Protein AF-A0A8T2IAP2-F1 (afdb_monomer_lite)

Radius of gyration: 20.66 Å; chains: 1; bounding box: 52×28×67 Å

Sequence (137 aa):
MKNFHGLMPAIDDVIVSMGVENSQDWFCKPLPEGTIREFHRPLVKQPKDPKYSPIMKIKIPVDKSGVPTAEIYNEAKERVSIDSIAKGSSITCIIELSPVWFVNKTFGLTWKLVQAAVTPGPQNFAGYSLLEEEEDW

Structure (mmCIF, N/CA/C/O backbone):
data_AF-A0A8T2IAP2-F1
#
_entry.id   AF-A0A8T2IAP2-F1
#
loop_
_atom_site.group_PDB
_atom_site.id
_atom_site.type_symbol
_atom_site.label_atom_id
_atom_site.label_alt_id
_atom_site.label_comp_id
_atom_site.label_asym_id
_atom_site.label_entity_id
_atom_site.label_seq_id
_atom_site.pdbx_PDB_ins_code
_atom_site.Cartn_x
_atom_site.Cartn_y
_atom_site.Cartn_z
_atom_site.occupancy
_atom_site.B_iso_or_equiv
_atom_site.auth_seq_id
_atom_site.auth_comp_id
_atom_site.auth_asym_id
_atom_site.auth_atom_id
_atom_site.pdbx_PDB_model_num
ATOM 1 N N . MET A 1 1 ? -16.468 -8.758 -12.731 1.00 42.44 1 MET A N 1
ATOM 2 C CA . MET A 1 1 ? -15.131 -8.342 -12.245 1.00 42.44 1 MET A CA 1
ATOM 3 C C . MET A 1 1 ? -15.295 -7.111 -11.371 1.00 42.44 1 MET A C 1
ATOM 5 O O . MET A 1 1 ? -15.890 -6.150 -11.840 1.00 42.44 1 MET A O 1
ATOM 9 N N . LYS A 1 2 ? -14.827 -7.125 -10.116 1.00 51.00 2 LYS A N 1
ATOM 10 C CA . LYS A 1 2 ? -14.745 -5.885 -9.327 1.00 51.00 2 LYS A CA 1
ATOM 11 C C . LYS A 1 2 ? -13.609 -5.042 -9.914 1.00 51.00 2 LYS A C 1
ATOM 13 O O . LYS A 1 2 ? -12.487 -5.526 -10.010 1.00 51.00 2 LYS A O 1
ATOM 18 N N . ASN A 1 3 ? -13.913 -3.823 -10.354 1.00 82.56 3 ASN A N 1
ATOM 19 C CA . ASN A 1 3 ? -12.905 -2.846 -10.771 1.00 82.56 3 ASN A CA 1
ATOM 20 C C . ASN A 1 3 ? -11.993 -2.535 -9.568 1.00 82.56 3 ASN A C 1
ATOM 22 O O . ASN A 1 3 ? -12.483 -2.436 -8.442 1.00 82.56 3 ASN A O 1
ATOM 26 N N . PHE A 1 4 ? -10.694 -2.356 -9.808 1.00 78.69 4 PHE A N 1
ATOM 27 C CA . PHE A 1 4 ? -9.705 -1.888 -8.833 1.00 78.69 4 PHE A CA 1
ATOM 28 C C . PHE A 1 4 ? -10.221 -0.731 -7.953 1.00 78.69 4 PHE A C 1
ATOM 30 O O . PHE A 1 4 ? -10.093 -0.777 -6.730 1.00 78.69 4 PHE A O 1
ATOM 37 N N . HIS A 1 5 ? -10.907 0.251 -8.550 1.00 78.25 5 HIS A N 1
ATOM 38 C CA . HIS A 1 5 ? -11.484 1.393 -7.830 1.00 78.25 5 HIS A CA 1
ATOM 39 C C . HIS A 1 5 ? -12.586 1.022 -6.828 1.00 78.25 5 HIS A C 1
ATOM 41 O O . HIS A 1 5 ? -12.751 1.715 -5.831 1.00 78.25 5 HIS A O 1
ATOM 47 N N . GLY A 1 6 ? -13.329 -0.060 -7.072 1.00 86.50 6 GLY A N 1
ATOM 48 C CA . GLY A 1 6 ? -14.332 -0.573 -6.134 1.00 86.50 6 GLY A CA 1
ATOM 49 C C . GLY A 1 6 ? -13.757 -1.569 -5.126 1.00 86.50 6 GLY A C 1
ATOM 50 O O . GLY A 1 6 ? -14.326 -1.758 -4.055 1.00 86.50 6 GLY A O 1
ATOM 51 N N . LEU A 1 7 ? -12.624 -2.200 -5.447 1.00 91.44 7 LEU A N 1
ATOM 52 C CA . LEU A 1 7 ? -11.971 -3.155 -4.557 1.00 91.44 7 LEU A CA 1
ATOM 53 C C . LEU A 1 7 ? -11.325 -2.460 -3.353 1.00 91.44 7 LEU A C 1
ATOM 55 O O . LEU A 1 7 ? -11.460 -2.960 -2.242 1.00 91.44 7 LEU A O 1
ATOM 59 N N . MET A 1 8 ? -10.655 -1.320 -3.552 1.00 91.81 8 MET A N 1
ATOM 60 C CA . MET A 1 8 ? -9.945 -0.637 -2.459 1.00 91.81 8 MET A CA 1
ATOM 61 C C . MET A 1 8 ? -10.880 -0.195 -1.315 1.00 91.81 8 MET A C 1
ATOM 63 O O . MET A 1 8 ? -10.603 -0.575 -0.179 1.00 91.81 8 MET A O 1
ATOM 67 N N . PRO A 1 9 ? -12.017 0.492 -1.571 1.00 92.56 9 PRO A N 1
ATOM 68 C CA . PRO A 1 9 ? -12.964 0.839 -0.509 1.00 92.56 9 PRO A CA 1
ATOM 69 C C . PRO A 1 9 ? -13.575 -0.392 0.166 1.00 92.56 9 PRO A C 1
ATOM 71 O O . PRO A 1 9 ? -13.759 -0.399 1.375 1.00 92.56 9 PRO A O 1
ATOM 74 N N . ALA A 1 10 ? -13.825 -1.465 -0.591 1.00 94.62 10 ALA A N 1
ATOM 75 C CA . ALA A 1 10 ? -14.356 -2.698 -0.020 1.00 94.62 10 ALA A CA 1
ATOM 76 C C . ALA A 1 10 ? -13.370 -3.362 0.958 1.00 94.62 10 ALA A C 1
ATOM 78 O O . ALA A 1 10 ? -13.796 -3.921 1.964 1.00 94.62 10 ALA A O 1
ATOM 79 N N . ILE A 1 11 ? -12.059 -3.302 0.687 1.00 94.94 11 ILE A N 1
ATOM 80 C CA . ILE A 1 11 ? -11.037 -3.770 1.636 1.00 94.94 11 ILE A CA 1
ATOM 81 C C . ILE A 1 11 ? -11.004 -2.861 2.873 1.00 94.94 11 ILE A C 1
ATOM 83 O O . ILE A 1 11 ? -10.920 -3.369 3.991 1.00 94.94 11 ILE A O 1
ATOM 87 N N . ASP A 1 12 ? -11.102 -1.541 2.686 1.00 95.38 12 ASP A N 1
ATOM 88 C CA . ASP A 1 12 ? -11.166 -0.586 3.797 1.00 95.38 12 ASP A CA 1
ATOM 89 C C . ASP A 1 12 ? -12.371 -0.872 4.715 1.00 95.38 12 ASP A C 1
ATOM 91 O O . ASP A 1 12 ? -12.211 -0.907 5.934 1.00 95.38 12 ASP A O 1
ATOM 95 N N . ASP A 1 13 ? -13.550 -1.161 4.157 1.00 96.44 13 ASP A N 1
ATOM 96 C CA . ASP A 1 13 ? -14.751 -1.484 4.939 1.00 96.44 13 ASP A CA 1
ATOM 97 C C . ASP A 1 13 ? -14.616 -2.797 5.725 1.00 96.44 13 ASP A C 1
ATOM 99 O O . ASP A 1 13 ? -15.009 -2.862 6.890 1.00 96.44 13 ASP A O 1
ATOM 103 N N . VAL A 1 14 ? -13.998 -3.828 5.137 1.00 96.38 14 VAL A N 1
ATOM 104 C CA . VAL A 1 14 ? -13.717 -5.093 5.842 1.00 96.38 14 VAL A CA 1
ATOM 105 C C . VAL A 1 14 ? -12.786 -4.859 7.035 1.00 96.38 14 VAL A C 1
ATOM 107 O O . VAL A 1 14 ? -13.013 -5.396 8.118 1.00 96.38 14 VAL A O 1
ATOM 110 N N . ILE A 1 15 ? -11.757 -4.026 6.870 1.00 96.12 15 ILE A N 1
ATOM 111 C CA . ILE A 1 15 ? -10.802 -3.698 7.938 1.00 96.12 15 ILE A CA 1
ATOM 112 C C . ILE A 1 15 ? -11.451 -2.878 9.047 1.00 96.12 15 ILE A C 1
ATOM 114 O O . ILE A 1 15 ? -11.161 -3.105 10.221 1.00 96.12 15 ILE A O 1
ATOM 118 N N . VAL A 1 16 ? -12.351 -1.960 8.694 1.00 97.38 16 VAL A N 1
ATOM 119 C CA . VAL A 1 16 ? -13.140 -1.208 9.671 1.00 97.38 16 VAL A CA 1
ATOM 120 C C . VAL A 1 16 ? -14.074 -2.140 10.448 1.00 97.38 16 VAL A C 1
ATOM 122 O O . VAL A 1 16 ? -14.093 -2.049 11.673 1.00 97.38 16 VAL A O 1
ATOM 125 N N . SER A 1 17 ? -14.771 -3.076 9.788 1.00 97.56 17 SER A N 1
ATOM 126 C CA . SER A 1 17 ? -15.614 -4.080 10.470 1.00 97.56 17 SER A CA 1
ATOM 127 C C . SER A 1 17 ? -14.803 -4.900 11.469 1.00 97.56 17 SER A C 1
ATOM 129 O O . SER A 1 17 ? -15.150 -4.963 12.647 1.00 97.56 17 SER A O 1
ATOM 131 N N . MET A 1 18 ? -13.651 -5.428 11.037 1.00 96.69 18 MET A N 1
ATOM 132 C CA . MET A 1 18 ? -12.744 -6.149 11.933 1.00 96.69 18 MET A CA 1
ATOM 133 C C . MET A 1 18 ? -12.258 -5.263 13.086 1.00 96.69 18 MET A C 1
ATOM 135 O O . MET A 1 18 ? -12.158 -5.733 14.216 1.00 96.69 18 MET A O 1
ATOM 139 N N . GLY A 1 19 ? -11.995 -3.979 12.839 1.00 96.62 19 GLY A N 1
ATOM 140 C CA . GLY A 1 19 ? -11.611 -3.030 13.883 1.00 96.62 19 GLY A CA 1
ATOM 141 C C . GLY A 1 19 ? -12.705 -2.763 14.916 1.00 96.62 19 GLY A C 1
ATOM 142 O O . GLY A 1 19 ? -12.384 -2.549 16.083 1.00 96.62 19 GLY A O 1
ATOM 143 N N . VAL A 1 20 ? -13.982 -2.806 14.525 1.00 97.38 20 VAL A N 1
ATOM 144 C CA . VAL A 1 20 ? -15.122 -2.710 15.453 1.00 97.38 20 VAL A CA 1
ATOM 145 C C . VAL A 1 20 ? -15.243 -3.988 16.277 1.00 97.38 20 VAL A C 1
ATOM 147 O O . VAL A 1 20 ? -15.280 -3.917 17.508 1.00 97.38 20 VAL A O 1
ATOM 150 N N . GLU A 1 21 ? -15.240 -5.143 15.611 1.00 97.50 21 GLU A N 1
ATOM 151 C CA . GLU A 1 21 ? -15.343 -6.469 16.235 1.00 97.50 21 GLU A CA 1
ATOM 152 C C . GLU A 1 21 ? -14.224 -6.715 17.256 1.00 97.50 21 GLU A C 1
ATOM 154 O O . GLU A 1 21 ? -14.473 -7.242 18.336 1.00 97.50 21 GLU A O 1
ATOM 159 N N . ASN A 1 22 ? -13.006 -6.260 16.949 1.00 96.38 22 ASN A N 1
ATOM 160 C CA . ASN A 1 22 ? -11.819 -6.437 17.788 1.00 96.38 22 ASN A CA 1
ATOM 161 C C . ASN A 1 22 ? -11.467 -5.175 18.594 1.00 96.38 22 ASN A C 1
ATOM 163 O O . ASN A 1 22 ? -10.358 -5.060 19.114 1.00 96.38 22 ASN A O 1
ATOM 167 N N . SER A 1 23 ? -12.382 -4.204 18.707 1.00 95.38 23 SER A N 1
ATOM 168 C CA . SER A 1 23 ? -12.070 -2.896 19.303 1.00 95.38 23 SER A CA 1
ATOM 169 C C . SER A 1 23 ? -11.597 -2.984 20.758 1.00 95.38 23 SER A C 1
ATOM 171 O O . SER A 1 23 ? -10.695 -2.244 21.161 1.00 95.38 23 SER A O 1
ATOM 173 N N . GLN A 1 24 ? -12.141 -3.937 21.520 1.00 96.06 24 GLN A N 1
ATOM 174 C CA . GLN A 1 24 ? -11.701 -4.231 22.881 1.00 96.06 24 GLN A CA 1
ATOM 175 C C . GLN A 1 24 ? -10.214 -4.611 22.940 1.00 96.06 24 GLN A C 1
ATOM 177 O O . GLN A 1 24 ? -9.503 -4.089 23.795 1.00 96.06 24 GLN A O 1
ATOM 182 N N . ASP A 1 25 ? -9.740 -5.455 22.026 1.00 95.19 25 ASP A N 1
ATOM 183 C CA . ASP A 1 25 ? -8.357 -5.942 22.017 1.00 95.19 25 ASP A CA 1
ATOM 184 C C . ASP A 1 25 ? -7.404 -4.938 21.361 1.00 95.19 25 ASP A C 1
ATOM 186 O O . ASP A 1 25 ? -6.285 -4.730 21.826 1.00 95.19 25 ASP A O 1
ATOM 190 N N . TRP A 1 26 ? -7.845 -4.278 20.288 1.00 94.56 26 TRP A N 1
ATOM 191 C CA . TRP A 1 26 ? -7.009 -3.365 19.506 1.00 94.56 26 TRP A CA 1
ATOM 192 C C . TRP A 1 26 ? -6.856 -1.987 20.160 1.00 94.56 26 TRP A C 1
ATOM 194 O O . TRP A 1 26 ? -5.831 -1.330 19.982 1.00 94.56 26 TRP A O 1
ATOM 204 N N . PHE A 1 27 ? -7.863 -1.533 20.915 1.00 94.38 27 PHE A N 1
ATOM 205 C CA . PHE A 1 27 ? -7.907 -0.180 21.490 1.00 94.38 27 PHE A CA 1
ATOM 206 C C . PHE A 1 27 ? -8.203 -0.155 22.993 1.00 94.38 27 PHE A C 1
ATOM 208 O O . PHE A 1 27 ? -8.425 0.925 23.551 1.00 94.38 27 PHE A O 1
ATOM 215 N N . CYS A 1 28 ? -8.199 -1.319 23.649 1.00 94.12 28 CYS A N 1
ATOM 216 C CA . CYS A 1 28 ? -8.470 -1.501 25.079 1.00 94.12 28 CYS A CA 1
ATOM 217 C C . CYS A 1 28 ? -9.875 -1.059 25.526 1.00 94.12 28 CYS A C 1
ATOM 219 O O . CYS A 1 28 ? -10.107 -0.866 26.721 1.00 94.12 28 CYS A O 1
ATOM 221 N N . LYS A 1 29 ? -10.807 -0.853 24.587 1.00 95.38 29 LYS A N 1
ATOM 222 C CA . LYS A 1 29 ? -12.206 -0.507 24.866 1.00 95.38 29 LYS A CA 1
ATOM 223 C C . LYS A 1 29 ? -13.095 -0.725 23.640 1.00 95.38 29 LYS A C 1
ATOM 225 O O . LYS A 1 29 ? -12.616 -0.538 22.522 1.00 95.38 29 LYS A O 1
ATOM 230 N N . PRO A 1 30 ? -14.397 -0.994 23.821 1.00 96.69 30 PRO A N 1
ATOM 231 C CA . PRO A 1 30 ? -15.325 -1.069 22.706 1.00 96.69 30 PRO A CA 1
ATOM 232 C C . PRO A 1 30 ? -15.466 0.310 22.058 1.00 96.69 30 PRO A C 1
ATOM 234 O O . PRO A 1 30 ? -15.647 1.318 22.750 1.00 96.69 30 PRO A O 1
ATOM 237 N N . LEU A 1 31 ? -15.368 0.365 20.734 1.00 96.62 31 LEU A N 1
ATOM 238 C CA . LEU A 1 31 ? -15.470 1.604 19.966 1.00 96.62 31 LEU A CA 1
ATOM 239 C C . LEU A 1 31 ? -16.515 1.467 18.854 1.00 96.62 31 LEU A C 1
ATOM 241 O O . LEU A 1 31 ? -16.557 0.433 18.188 1.00 96.62 31 LEU A O 1
ATOM 245 N N . PRO A 1 32 ? -17.341 2.502 18.620 1.00 96.75 32 PRO A N 1
ATOM 246 C CA . PRO A 1 32 ? -18.295 2.494 17.520 1.00 96.75 32 PRO A CA 1
ATOM 247 C C . PRO A 1 32 ? -17.580 2.627 16.169 1.00 96.75 32 PRO A C 1
ATOM 249 O O . PRO A 1 32 ? -16.485 3.195 16.085 1.00 96.75 32 PRO A O 1
ATOM 252 N N . GLU A 1 33 ? -18.242 2.185 15.096 1.00 96.81 33 GLU A N 1
ATOM 253 C CA . GLU A 1 33 ? -17.693 2.208 13.731 1.00 96.81 33 GLU A CA 1
ATOM 254 C C . GLU A 1 33 ? -17.167 3.586 13.323 1.00 96.81 33 GLU A C 1
ATOM 256 O O . GLU A 1 33 ? -16.084 3.677 12.754 1.00 96.81 33 GLU A O 1
ATOM 261 N N . GLY A 1 34 ? -17.873 4.668 13.670 1.00 97.06 34 GLY A N 1
ATOM 262 C CA . GLY A 1 34 ? -17.438 6.029 13.346 1.00 97.06 34 GLY A CA 1
ATOM 263 C C . GLY A 1 34 ? -16.037 6.350 13.877 1.00 97.06 34 GLY A C 1
ATOM 264 O O . GLY A 1 34 ? -15.188 6.829 13.131 1.00 97.06 34 GLY A O 1
ATOM 265 N N . THR A 1 35 ? -15.752 6.002 15.136 1.00 96.56 35 THR A N 1
ATOM 266 C CA . THR A 1 35 ? -14.429 6.220 15.740 1.00 96.56 35 THR A CA 1
ATOM 267 C C . THR A 1 35 ? -13.368 5.302 15.133 1.00 96.56 35 THR A C 1
ATOM 269 O O . THR A 1 35 ? -12.248 5.740 14.878 1.00 96.56 35 THR A O 1
ATOM 272 N N . ILE A 1 36 ? -13.708 4.041 14.850 1.00 97.69 36 ILE A N 1
ATOM 273 C CA . ILE A 1 36 ? -12.790 3.111 14.175 1.00 97.69 36 ILE A CA 1
ATOM 274 C C . ILE A 1 36 ? -12.443 3.610 12.769 1.00 97.69 36 ILE A C 1
ATOM 276 O O . ILE A 1 36 ? -11.280 3.588 12.368 1.00 97.69 36 ILE A O 1
ATOM 280 N N . ARG A 1 37 ? -13.424 4.134 12.033 1.00 97.00 37 ARG A N 1
ATOM 281 C CA . ARG A 1 37 ? -13.232 4.684 10.691 1.00 97.00 37 ARG A CA 1
ATOM 282 C C . ARG A 1 37 ? -12.359 5.944 10.699 1.00 97.00 37 ARG A C 1
ATOM 284 O O . ARG A 1 37 ? -11.580 6.130 9.771 1.00 97.00 37 ARG A O 1
ATOM 291 N N . GLU A 1 38 ? -12.421 6.769 11.747 1.00 96.50 38 GLU A N 1
ATOM 292 C CA . GLU A 1 38 ? -11.493 7.900 11.947 1.00 96.50 38 GLU A CA 1
ATOM 293 C C . GLU A 1 38 ? -10.050 7.451 12.226 1.00 96.50 38 GLU A C 1
ATOM 295 O O . GLU A 1 38 ? -9.087 8.135 11.864 1.00 96.50 38 GLU A O 1
ATOM 300 N N . PHE A 1 39 ? -9.890 6.309 12.892 1.00 96.75 39 PHE A N 1
ATOM 301 C CA . PHE A 1 39 ? -8.590 5.735 13.230 1.00 96.75 39 PHE A CA 1
ATOM 302 C C . PHE A 1 39 ? -7.952 4.997 12.048 1.00 96.75 39 PHE A C 1
ATOM 304 O O . PHE A 1 39 ? -6.720 4.975 11.930 1.00 96.75 39 PHE A O 1
ATOM 311 N N . HIS A 1 40 ? -8.775 4.430 11.166 1.00 97.06 40 HIS A N 1
ATOM 312 C CA . HIS A 1 40 ? -8.332 3.727 9.968 1.00 97.06 40 HIS A CA 1
ATOM 313 C C . HIS A 1 40 ? -7.655 4.671 8.967 1.00 97.06 40 HIS A C 1
ATOM 315 O O . HIS A 1 40 ? -8.071 5.811 8.745 1.00 97.06 40 HIS A O 1
ATOM 321 N N . ARG A 1 41 ? -6.591 4.190 8.324 1.00 95.88 41 ARG A N 1
ATOM 322 C CA . ARG A 1 41 ? -5.923 4.868 7.211 1.00 95.88 41 ARG A CA 1
ATOM 323 C C . ARG A 1 41 ? -6.330 4.217 5.888 1.00 95.88 41 ARG A C 1
ATOM 325 O O . ARG A 1 41 ? -5.877 3.104 5.625 1.00 95.88 41 ARG A O 1
ATOM 332 N N . PRO A 1 42 ? -7.106 4.923 5.040 1.00 94.62 42 PRO A N 1
ATOM 333 C CA . PRO A 1 42 ? -7.562 4.389 3.761 1.00 94.62 42 PRO A CA 1
ATOM 334 C C . PRO A 1 42 ? -6.413 3.977 2.844 1.00 94.62 42 PRO A C 1
ATOM 336 O O . PRO A 1 42 ? -5.389 4.668 2.770 1.00 94.62 42 PRO A O 1
ATOM 339 N N . LEU A 1 43 ? -6.618 2.897 2.088 1.00 94.56 43 LEU A N 1
ATOM 340 C CA . LEU A 1 43 ? -5.652 2.402 1.102 1.00 94.56 43 LEU A CA 1
ATOM 341 C C . LEU A 1 43 ? -5.425 3.391 -0.050 1.00 94.56 43 LEU A C 1
ATOM 343 O O . LEU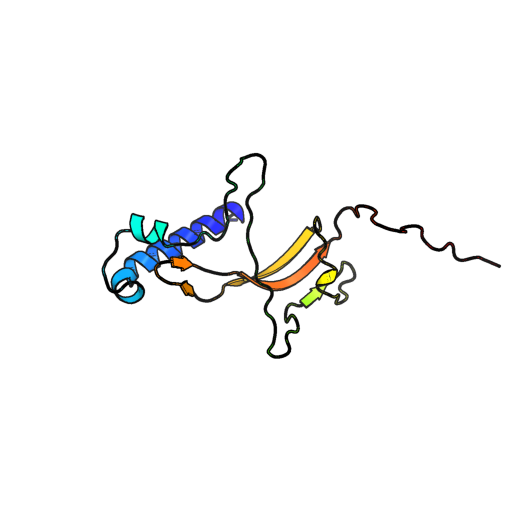 A 1 43 ? -4.301 3.540 -0.537 1.00 94.56 43 LEU A O 1
ATOM 347 N N . VAL A 1 44 ? -6.485 4.089 -0.469 1.00 93.88 44 VAL A N 1
ATOM 348 C CA . VAL A 1 44 ? -6.435 5.129 -1.504 1.00 93.88 44 VAL A CA 1
ATOM 349 C C . VAL A 1 44 ? -6.694 6.484 -0.869 1.00 93.88 44 VAL A C 1
ATOM 351 O O . VAL A 1 44 ? -7.761 6.754 -0.319 1.00 93.88 44 VAL A O 1
ATOM 354 N N . LYS A 1 45 ? -5.714 7.378 -0.983 1.00 91.62 45 LYS A N 1
ATOM 355 C CA . LYS A 1 45 ? -5.847 8.753 -0.526 1.00 91.62 45 LYS A CA 1
ATOM 356 C C . LYS A 1 45 ? -6.551 9.576 -1.593 1.00 91.62 45 LYS A C 1
ATOM 358 O O . LYS A 1 45 ? -5.996 9.822 -2.666 1.00 91.62 45 LYS A O 1
ATOM 363 N N . GLN A 1 46 ? -7.742 10.053 -1.252 1.00 90.69 46 GLN A N 1
ATOM 364 C CA . GLN A 1 46 ? -8.451 11.020 -2.075 1.00 90.69 46 GLN A CA 1
ATOM 365 C C . GLN A 1 46 ? -7.741 12.385 -2.029 1.00 90.69 46 GLN A C 1
ATOM 367 O O . GLN A 1 46 ? -7.227 12.789 -0.974 1.00 90.69 46 GLN A O 1
ATOM 372 N N . PRO A 1 47 ? -7.658 13.089 -3.164 1.00 91.75 47 PRO A N 1
ATOM 373 C CA . PRO A 1 47 ? -7.046 14.404 -3.232 1.00 91.75 47 PRO A CA 1
ATOM 374 C C . PRO A 1 47 ? -7.955 15.438 -2.553 1.00 91.75 47 PRO A C 1
ATOM 376 O O . PRO A 1 47 ? -9.175 15.303 -2.547 1.00 91.75 47 PRO A O 1
ATOM 379 N N . LYS A 1 48 ? -7.361 16.486 -1.968 1.00 90.50 48 LYS A N 1
ATOM 380 C CA . LYS A 1 48 ? -8.140 17.613 -1.417 1.00 90.50 48 LYS A CA 1
ATOM 381 C C . LYS A 1 48 ? -8.726 18.494 -2.521 1.00 90.50 48 LYS A C 1
ATOM 383 O O . LYS A 1 48 ? -9.807 19.041 -2.357 1.00 90.50 48 LYS A O 1
ATOM 388 N N . ASP A 1 49 ? -7.977 18.642 -3.609 1.00 91.50 49 ASP A N 1
ATOM 389 C CA . ASP A 1 49 ? -8.359 19.402 -4.794 1.00 91.50 49 ASP A CA 1
ATOM 390 C C . ASP A 1 49 ? -8.743 18.406 -5.909 1.00 91.50 49 ASP A C 1
ATOM 392 O O . ASP A 1 49 ? -7.900 17.574 -6.271 1.00 91.50 49 ASP A O 1
ATOM 396 N N . PRO A 1 50 ? -9.977 18.473 -6.449 1.00 88.88 50 PRO A N 1
ATOM 397 C CA . PRO A 1 50 ? -10.465 17.589 -7.511 1.00 88.88 50 PRO A CA 1
ATOM 398 C C . PRO A 1 50 ? -9.616 17.573 -8.788 1.00 88.88 50 PRO A C 1
ATOM 400 O O . PRO A 1 50 ? -9.750 16.653 -9.591 1.00 88.88 50 PRO A O 1
ATOM 403 N N . LYS A 1 51 ? -8.745 18.570 -8.996 1.00 92.25 51 LYS A N 1
ATOM 404 C CA . LYS A 1 51 ? -7.817 18.616 -10.133 1.00 92.25 51 LYS A CA 1
ATOM 405 C C . LYS A 1 51 ? -6.812 17.458 -10.137 1.00 92.25 51 LYS A C 1
ATOM 407 O O . LYS A 1 51 ? -6.311 17.090 -11.198 1.00 92.25 51 LYS A O 1
ATOM 412 N N . TYR A 1 52 ? -6.466 16.917 -8.971 1.00 88.38 52 TYR A N 1
ATOM 413 C CA . TYR A 1 52 ? -5.491 15.832 -8.861 1.00 88.38 52 TYR A CA 1
ATOM 414 C C . TYR A 1 52 ? -6.177 14.469 -8.872 1.00 88.38 52 TYR A C 1
ATOM 416 O O . TYR A 1 52 ? -7.323 14.335 -8.462 1.00 88.38 52 TYR A O 1
ATOM 424 N N . SER A 1 53 ? -5.463 13.435 -9.307 1.00 89.25 53 SER A N 1
ATOM 425 C CA . SER A 1 53 ? -5.955 12.059 -9.232 1.00 89.25 53 SER A CA 1
ATOM 426 C C . SER A 1 53 ? -5.730 11.461 -7.833 1.00 89.25 53 SER A C 1
ATOM 428 O O . SER A 1 53 ? -4.792 11.864 -7.135 1.00 89.25 53 SER A O 1
ATOM 430 N N . PRO A 1 54 ? -6.549 10.481 -7.405 1.00 91.75 54 PRO A N 1
ATOM 431 C CA . PRO A 1 54 ? -6.314 9.732 -6.172 1.00 91.75 54 PRO A CA 1
ATOM 432 C C . PRO A 1 54 ? -4.956 9.028 -6.167 1.00 91.75 54 PRO A C 1
ATOM 434 O O . PRO A 1 54 ? -4.466 8.595 -7.208 1.00 91.75 54 PRO A O 1
ATOM 437 N N . ILE A 1 55 ? -4.359 8.887 -4.981 1.00 91.62 55 ILE A N 1
ATOM 438 C CA . ILE A 1 55 ? -3.018 8.313 -4.825 1.00 91.62 55 ILE A CA 1
ATOM 439 C C . ILE A 1 55 ? -3.076 7.076 -3.937 1.00 91.62 55 ILE A C 1
ATOM 441 O O . ILE A 1 55 ? -3.590 7.125 -2.820 1.00 91.62 55 ILE A O 1
ATOM 445 N N . MET A 1 56 ? -2.458 5.992 -4.396 1.00 92.38 56 MET A N 1
ATOM 446 C CA . MET A 1 56 ? -2.158 4.814 -3.588 1.00 92.38 56 MET A CA 1
ATOM 447 C C . MET A 1 56 ? -0.651 4.734 -3.350 1.00 92.38 56 MET A C 1
ATOM 449 O O . MET A 1 56 ? 0.142 5.010 -4.248 1.00 92.38 56 MET A O 1
ATOM 453 N N . LYS A 1 57 ? -0.248 4.362 -2.134 1.00 92.69 57 LYS A N 1
ATOM 454 C CA . LYS A 1 57 ? 1.163 4.150 -1.792 1.00 92.69 57 LYS A CA 1
ATOM 455 C C . LYS A 1 57 ? 1.467 2.660 -1.729 1.00 92.69 57 LYS A C 1
ATOM 457 O O . LYS A 1 57 ? 0.780 1.923 -1.026 1.00 92.69 57 LYS A O 1
ATOM 462 N N . ILE A 1 58 ? 2.536 2.253 -2.403 1.00 95.19 58 ILE A N 1
ATOM 463 C CA . ILE A 1 58 ? 3.104 0.906 -2.335 1.00 95.19 58 ILE A CA 1
ATOM 464 C C . ILE A 1 58 ? 4.505 1.053 -1.742 1.00 95.19 58 ILE A C 1
ATOM 466 O O . ILE A 1 58 ? 5.275 1.908 -2.179 1.00 95.19 58 ILE A O 1
ATOM 470 N N . LYS A 1 59 ? 4.828 0.273 -0.710 1.00 95.06 59 LYS A N 1
ATOM 471 C CA . LYS A 1 59 ? 6.175 0.242 -0.135 1.00 95.06 59 LYS A CA 1
ATOM 472 C C . LYS A 1 59 ? 7.056 -0.709 -0.928 1.00 95.06 59 LYS A C 1
ATOM 474 O O . LYS A 1 59 ? 6.625 -1.802 -1.280 1.00 95.06 59 LYS A O 1
ATOM 479 N N . ILE A 1 60 ? 8.306 -0.320 -1.130 1.00 94.62 60 ILE A N 1
ATOM 480 C CA . ILE A 1 60 ? 9.334 -1.212 -1.654 1.00 94.62 60 ILE A CA 1
ATOM 481 C C . ILE A 1 60 ? 10.076 -1.800 -0.449 1.00 94.62 60 ILE A C 1
ATOM 483 O O . ILE A 1 60 ? 10.674 -1.036 0.315 1.00 94.62 60 ILE A O 1
ATOM 487 N N . PRO A 1 61 ? 9.978 -3.116 -0.209 1.00 93.25 61 PRO A N 1
ATOM 488 C CA . PRO A 1 61 ? 10.748 -3.764 0.842 1.00 93.25 61 PRO A CA 1
ATOM 489 C C . PRO A 1 61 ? 12.246 -3.718 0.525 1.00 93.25 61 PRO A C 1
ATOM 491 O O . PRO A 1 61 ? 12.653 -3.823 -0.632 1.00 93.25 61 PRO A O 1
ATOM 494 N N . VAL A 1 62 ? 13.051 -3.565 1.574 1.00 94.62 62 VAL A N 1
ATOM 495 C CA . VAL A 1 62 ? 14.514 -3.640 1.522 1.00 94.62 62 VAL A CA 1
ATOM 496 C C . VAL A 1 62 ? 14.989 -4.744 2.456 1.00 94.62 62 VAL A C 1
ATOM 498 O O . VAL A 1 62 ? 14.351 -5.013 3.480 1.00 94.62 62 VAL A O 1
ATOM 501 N N . ASP A 1 63 ? 16.089 -5.393 2.099 1.00 93.12 63 ASP A N 1
ATOM 502 C CA . ASP A 1 63 ? 16.740 -6.369 2.963 1.00 93.12 63 ASP A CA 1
ATOM 503 C C . ASP A 1 63 ? 17.549 -5.689 4.087 1.00 93.12 63 ASP A C 1
ATOM 505 O O . ASP A 1 63 ? 17.570 -4.464 4.236 1.00 93.12 63 ASP A O 1
ATOM 509 N N . LYS A 1 64 ? 18.233 -6.495 4.909 1.00 93.94 64 LYS A N 1
ATOM 510 C CA . LYS A 1 64 ? 19.073 -5.996 6.014 1.00 93.94 64 LYS A CA 1
ATOM 511 C C . LYS A 1 64 ? 20.272 -5.166 5.540 1.00 93.94 64 LYS A C 1
ATOM 513 O O . LYS A 1 64 ? 20.822 -4.410 6.335 1.00 93.94 64 LYS A O 1
ATOM 518 N N . SER A 1 65 ? 20.668 -5.320 4.281 1.00 93.81 65 SER A N 1
ATOM 519 C CA . SER A 1 65 ? 21.763 -4.592 3.640 1.00 93.81 65 SER A CA 1
ATOM 520 C C . SER A 1 65 ? 21.282 -3.288 2.991 1.00 93.81 65 SER A C 1
ATOM 522 O O . SER A 1 65 ? 22.101 -2.516 2.500 1.00 93.81 65 SER A O 1
ATOM 524 N N . GLY A 1 66 ? 19.969 -3.027 2.991 1.00 90.94 66 GLY A N 1
ATOM 525 C CA . GLY A 1 66 ? 19.354 -1.857 2.366 1.00 90.94 66 GLY A CA 1
ATOM 526 C C . GLY A 1 66 ? 19.039 -2.032 0.879 1.00 90.94 66 GLY A C 1
ATOM 527 O O . GLY A 1 66 ? 18.659 -1.061 0.228 1.00 90.94 66 GLY A O 1
ATOM 528 N N . VAL A 1 67 ? 19.167 -3.243 0.332 1.00 90.56 67 VAL A N 1
ATOM 529 C CA . VAL A 1 67 ? 18.916 -3.519 -1.087 1.00 90.56 67 VAL A CA 1
ATOM 530 C C . VAL A 1 67 ? 17.422 -3.784 -1.307 1.00 90.56 67 VAL A C 1
ATOM 532 O O . VAL A 1 67 ? 16.841 -4.597 -0.580 1.00 90.56 67 VAL A O 1
ATOM 535 N N . PRO A 1 68 ? 16.767 -3.133 -2.292 1.00 92.62 68 PRO A N 1
ATOM 536 C CA . PRO A 1 68 ? 15.386 -3.433 -2.655 1.00 92.62 68 PRO A CA 1
ATOM 537 C C . PRO A 1 68 ? 15.192 -4.910 -3.007 1.00 92.62 68 PRO A C 1
ATOM 539 O O . PRO A 1 68 ? 15.911 -5.455 -3.842 1.00 92.62 68 PRO A O 1
ATOM 542 N N . THR A 1 69 ? 14.191 -5.552 -2.407 1.00 93.81 69 THR A N 1
ATOM 543 C CA . THR A 1 69 ? 13.906 -6.973 -2.671 1.00 93.81 69 THR A CA 1
ATOM 544 C C . THR A 1 69 ? 12.890 -7.182 -3.790 1.00 93.81 69 THR A C 1
ATOM 546 O O . THR A 1 69 ? 12.671 -8.317 -4.197 1.00 93.81 69 THR A O 1
ATOM 549 N N . ALA A 1 70 ? 12.248 -6.114 -4.270 1.00 95.31 70 ALA A N 1
ATOM 550 C CA . ALA A 1 70 ? 11.306 -6.188 -5.380 1.00 95.31 70 ALA A CA 1
ATOM 551 C C . ALA A 1 70 ? 12.033 -6.451 -6.708 1.00 95.31 70 ALA A C 1
ATOM 553 O O . ALA A 1 70 ? 13.073 -5.851 -6.990 1.00 95.31 70 ALA A O 1
ATOM 554 N N . GLU A 1 71 ? 11.460 -7.313 -7.543 1.00 95.62 71 GLU A N 1
ATOM 555 C CA . GLU A 1 71 ? 11.988 -7.599 -8.877 1.00 95.62 71 GLU A CA 1
ATOM 556 C C . GLU A 1 71 ? 11.364 -6.662 -9.909 1.00 95.62 71 GLU A C 1
ATOM 558 O O . GLU A 1 71 ? 10.145 -6.501 -9.970 1.00 95.62 71 GLU A O 1
ATOM 563 N N . ILE A 1 72 ? 12.196 -6.004 -10.713 1.00 95.38 72 ILE A N 1
ATOM 564 C CA . ILE A 1 72 ? 11.741 -4.987 -11.660 1.00 95.38 72 ILE A CA 1
ATOM 565 C C . ILE A 1 72 ? 12.248 -5.357 -13.039 1.00 95.38 72 ILE A C 1
ATOM 567 O O . ILE A 1 72 ? 13.428 -5.665 -13.199 1.00 95.38 72 ILE A O 1
ATOM 571 N N . TYR A 1 73 ? 11.343 -5.332 -14.011 1.00 95.75 73 TYR A N 1
ATOM 572 C CA . TYR A 1 73 ? 11.593 -5.765 -15.376 1.00 95.75 73 TYR A CA 1
ATOM 573 C C . TYR A 1 73 ? 11.266 -4.662 -16.379 1.00 95.75 73 TYR A C 1
ATOM 575 O O . TYR A 1 73 ? 10.287 -3.932 -16.204 1.00 95.75 73 TYR A O 1
ATOM 583 N N . ASN A 1 74 ? 12.065 -4.565 -17.439 1.00 92.06 74 ASN A N 1
ATOM 584 C CA . ASN A 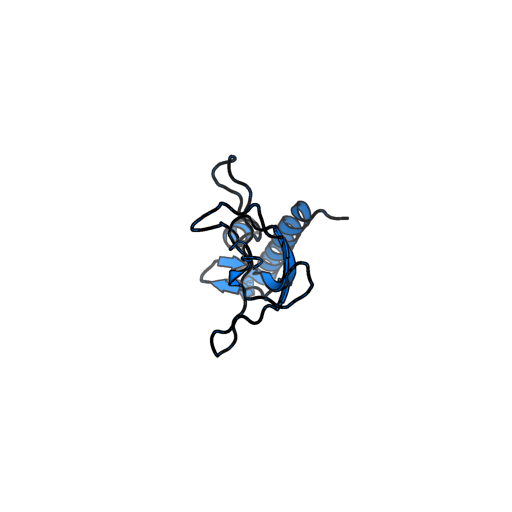1 74 ? 11.746 -3.755 -18.615 1.00 92.06 74 ASN A CA 1
ATOM 585 C C . ASN A 1 74 ? 10.838 -4.529 -19.597 1.00 92.06 74 ASN A C 1
ATOM 587 O O . ASN A 1 74 ? 10.441 -5.672 -19.351 1.00 92.06 74 ASN A O 1
ATOM 591 N N . GLU A 1 75 ? 10.524 -3.917 -20.738 1.00 88.06 75 GLU A N 1
ATOM 592 C CA . GLU A 1 75 ? 9.694 -4.527 -21.789 1.00 88.06 75 GLU A CA 1
ATOM 593 C C . GLU A 1 75 ? 10.334 -5.774 -22.422 1.00 88.06 75 GLU A C 1
ATOM 595 O O . GLU A 1 75 ? 9.623 -6.697 -22.824 1.00 88.06 75 GLU A O 1
ATOM 600 N N . ALA A 1 76 ? 11.668 -5.852 -22.428 1.00 90.88 76 ALA A N 1
ATOM 601 C CA . ALA A 1 76 ? 12.431 -7.021 -22.863 1.00 90.88 76 ALA A CA 1
ATOM 602 C C . ALA A 1 76 ? 12.466 -8.155 -21.814 1.00 90.88 76 ALA A C 1
ATOM 604 O O . ALA A 1 76 ? 13.073 -9.197 -22.055 1.00 90.88 76 ALA A O 1
ATOM 605 N N . LYS A 1 77 ? 11.774 -7.995 -20.673 1.00 92.50 77 LYS A N 1
ATOM 606 C CA . LYS A 1 77 ? 11.773 -8.922 -19.523 1.00 92.50 77 LYS A CA 1
ATOM 607 C C . LYS A 1 77 ? 13.149 -9.089 -18.877 1.00 92.50 77 LYS A C 1
ATOM 609 O O . LYS A 1 77 ? 13.412 -10.089 -18.209 1.00 92.50 77 LYS A O 1
ATOM 614 N N . GLU A 1 78 ? 14.009 -8.097 -19.031 1.00 93.75 78 GLU A N 1
ATOM 615 C CA . GLU A 1 78 ? 15.311 -8.046 -18.384 1.00 93.75 78 GLU A CA 1
ATOM 616 C C . GLU A 1 78 ? 15.176 -7.349 -17.038 1.00 93.75 78 GLU A C 1
ATOM 618 O O . GLU A 1 78 ? 14.413 -6.389 -16.888 1.00 93.75 78 GLU A O 1
ATOM 623 N N . ARG A 1 79 ? 15.919 -7.837 -16.045 1.00 94.00 79 ARG A N 1
ATOM 624 C CA . ARG A 1 79 ? 15.906 -7.246 -14.710 1.00 94.00 79 ARG A CA 1
ATOM 625 C C . ARG A 1 79 ? 16.625 -5.898 -14.736 1.00 94.00 79 ARG A C 1
ATOM 627 O O . ARG A 1 79 ? 17.771 -5.817 -15.165 1.00 94.00 79 ARG A O 1
ATOM 634 N N . VAL A 1 80 ? 15.973 -4.864 -14.217 1.00 93.12 80 VAL A N 1
ATOM 635 C CA . VAL A 1 80 ? 16.488 -3.490 -14.165 1.00 93.12 80 VAL A CA 1
ATOM 636 C C . VAL A 1 80 ? 16.502 -2.946 -12.737 1.00 93.12 80 VAL A C 1
ATOM 638 O O . VAL A 1 80 ? 15.852 -3.489 -11.840 1.00 93.12 80 VAL A O 1
ATOM 641 N N . SER A 1 81 ? 17.257 -1.863 -12.515 1.00 91.12 81 SER A N 1
ATOM 642 C CA . SER A 1 81 ? 17.230 -1.135 -11.238 1.00 91.12 81 SER A CA 1
ATOM 643 C C . SER A 1 81 ? 15.858 -0.504 -11.002 1.00 91.12 81 SER A C 1
ATOM 645 O O . SER A 1 81 ? 15.142 -0.150 -11.942 1.00 91.12 81 SER A O 1
ATOM 647 N N . ILE A 1 82 ? 15.528 -0.273 -9.734 1.00 89.31 82 ILE A N 1
ATOM 648 C CA . ILE A 1 82 ? 14.352 0.503 -9.348 1.00 89.31 82 ILE A CA 1
ATOM 649 C C . ILE A 1 82 ? 14.378 1.945 -9.841 1.00 89.31 82 ILE A C 1
ATOM 651 O O . ILE A 1 82 ? 13.323 2.536 -10.061 1.00 89.31 82 ILE A O 1
ATOM 655 N N . ASP A 1 83 ? 15.570 2.472 -10.103 1.00 88.31 83 ASP A N 1
ATOM 656 C CA . ASP A 1 83 ? 15.757 3.808 -10.669 1.00 88.31 83 ASP A CA 1
ATOM 657 C C . ASP A 1 83 ? 15.162 3.935 -12.082 1.00 88.31 83 ASP A C 1
ATOM 659 O O . ASP A 1 83 ? 14.915 5.043 -12.550 1.00 88.31 83 ASP A O 1
ATOM 663 N N . SER A 1 84 ? 14.862 2.810 -12.748 1.00 87.50 84 SER A N 1
ATOM 664 C CA . SER A 1 84 ? 14.123 2.795 -14.019 1.00 87.50 84 SER A CA 1
ATOM 665 C C . SER A 1 84 ? 12.673 3.278 -13.886 1.00 87.50 84 SER A C 1
ATOM 667 O O . SER A 1 84 ? 12.071 3.699 -14.875 1.00 87.50 84 SER A O 1
ATOM 669 N N . ILE A 1 85 ? 12.095 3.2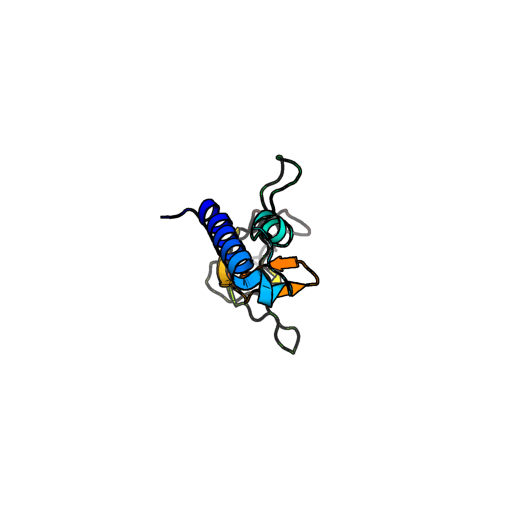59 -12.677 1.00 89.12 85 ILE A N 1
ATOM 670 C CA . ILE A 1 85 ? 10.743 3.761 -12.419 1.00 89.12 85 ILE A CA 1
ATOM 671 C C . ILE A 1 85 ? 10.798 5.287 -12.283 1.00 89.12 85 ILE A C 1
ATOM 673 O O . ILE A 1 85 ? 10.795 5.854 -11.189 1.00 89.12 85 ILE A O 1
ATOM 677 N N . ALA A 1 86 ? 10.817 5.973 -13.423 1.00 87.94 86 ALA A N 1
ATOM 678 C CA . ALA A 1 86 ? 10.765 7.427 -13.470 1.00 87.94 86 ALA A CA 1
ATOM 679 C C . ALA A 1 86 ? 9.339 7.955 -13.236 1.00 87.94 86 ALA A C 1
ATOM 681 O O . ALA A 1 86 ? 8.338 7.293 -13.535 1.00 87.94 86 ALA A O 1
ATOM 682 N N . LYS A 1 87 ? 9.225 9.197 -12.755 1.00 85.44 87 LYS A N 1
ATOM 683 C CA . LYS A 1 87 ? 7.935 9.892 -12.649 1.00 85.44 87 LYS A CA 1
ATOM 684 C C . LYS A 1 87 ? 7.258 9.955 -14.024 1.00 85.44 87 LYS A C 1
ATOM 686 O O . LYS A 1 87 ? 7.848 10.445 -14.977 1.00 85.44 87 LYS A O 1
ATOM 691 N N . GLY A 1 88 ? 6.000 9.524 -14.091 1.00 84.69 88 GLY A N 1
ATOM 692 C CA . GLY A 1 88 ? 5.234 9.459 -15.341 1.00 84.69 88 GLY A CA 1
ATOM 693 C C . GLY A 1 88 ? 5.305 8.102 -16.044 1.00 84.69 88 GLY A C 1
ATOM 694 O O . GLY A 1 88 ? 4.560 7.892 -16.996 1.00 84.69 88 GLY A O 1
ATOM 695 N N . SER A 1 89 ? 6.135 7.173 -15.557 1.00 89.00 89 SER A N 1
ATOM 696 C CA . SER A 1 89 ? 6.129 5.790 -16.036 1.00 89.00 89 SER A CA 1
ATOM 697 C C . SER A 1 89 ? 4.821 5.097 -15.687 1.00 89.00 89 SER A C 1
ATOM 699 O O . SER A 1 89 ? 4.239 5.328 -14.622 1.00 89.00 89 SER A O 1
ATOM 701 N N . SER A 1 90 ? 4.390 4.213 -16.578 1.00 90.88 90 SER A N 1
ATOM 702 C CA . SER A 1 90 ? 3.317 3.269 -16.289 1.00 90.88 90 SER A CA 1
ATOM 703 C C . SER A 1 90 ? 3.939 1.959 -15.827 1.00 90.88 90 SER A C 1
ATOM 705 O O . SER A 1 90 ? 4.944 1.516 -16.372 1.00 90.88 90 SER A O 1
ATOM 707 N N . ILE A 1 91 ? 3.368 1.341 -14.798 1.00 92.62 91 ILE A N 1
ATOM 708 C CA . ILE A 1 91 ? 3.883 0.083 -14.257 1.00 92.62 91 ILE A CA 1
ATOM 709 C C . ILE A 1 91 ? 2.746 -0.916 -14.074 1.00 92.62 91 ILE A C 1
ATOM 711 O O . ILE A 1 91 ? 1.645 -0.552 -13.660 1.00 92.62 91 ILE A O 1
ATOM 715 N N . THR A 1 92 ? 3.032 -2.183 -14.354 1.00 94.06 92 THR A N 1
ATOM 716 C CA . THR A 1 92 ? 2.182 -3.310 -13.956 1.00 94.06 92 THR A CA 1
ATOM 717 C C . THR A 1 92 ? 2.827 -3.982 -12.758 1.00 94.06 92 THR A C 1
ATOM 719 O O . THR A 1 92 ? 3.997 -4.352 -12.824 1.00 94.06 92 THR A O 1
ATOM 722 N N . CYS A 1 93 ? 2.091 -4.132 -11.658 1.00 94.62 93 CYS A N 1
ATOM 723 C CA . CYS A 1 93 ? 2.658 -4.596 -10.394 1.00 94.62 93 CYS A CA 1
ATOM 724 C C . CYS A 1 93 ? 1.977 -5.854 -9.866 1.00 94.62 93 CYS A C 1
ATOM 726 O O . CYS A 1 93 ? 0.752 -5.966 -9.879 1.00 94.62 93 CYS A O 1
ATOM 728 N N . ILE A 1 94 ? 2.790 -6.733 -9.287 1.00 96.0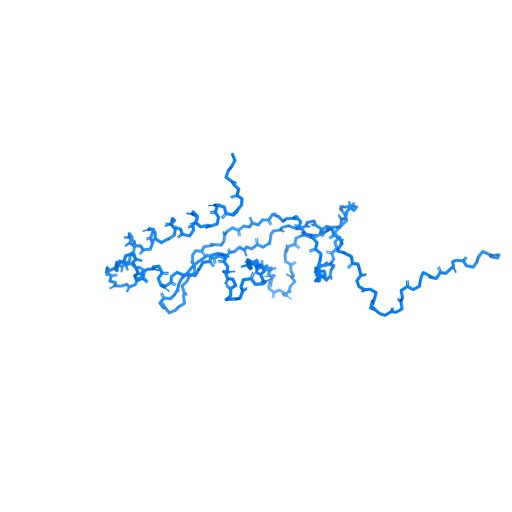0 94 ILE A N 1
ATOM 729 C CA . ILE A 1 94 ? 2.363 -7.740 -8.322 1.00 96.00 94 ILE A CA 1
ATOM 730 C C . ILE A 1 94 ? 2.638 -7.159 -6.936 1.00 96.00 94 ILE A C 1
ATOM 732 O O . ILE A 1 94 ? 3.771 -6.779 -6.620 1.00 96.00 94 ILE A O 1
ATOM 736 N N . ILE A 1 95 ? 1.589 -7.059 -6.123 1.00 95.94 95 ILE A N 1
ATOM 737 C CA . ILE A 1 95 ? 1.648 -6.472 -4.785 1.00 95.94 95 ILE A CA 1
ATOM 738 C C . ILE A 1 95 ? 1.124 -7.447 -3.737 1.00 95.94 95 ILE A C 1
ATOM 740 O O . ILE A 1 95 ? 0.194 -8.209 -3.988 1.00 95.94 95 ILE A O 1
ATOM 744 N N . GLU A 1 96 ? 1.707 -7.378 -2.548 1.00 95.81 96 GLU A N 1
ATOM 745 C CA . GLU A 1 96 ? 1.327 -8.173 -1.384 1.00 95.81 96 GLU A CA 1
ATOM 746 C C . GLU A 1 96 ? 0.750 -7.269 -0.292 1.00 95.81 96 GLU A C 1
ATOM 748 O O . GLU A 1 96 ? 1.247 -6.163 -0.050 1.00 95.81 96 GLU A O 1
ATOM 753 N N . LEU A 1 97 ? -0.298 -7.739 0.385 1.00 94.19 97 LEU A N 1
ATOM 754 C CA . LEU A 1 97 ? -0.871 -7.036 1.523 1.00 94.19 97 LEU A CA 1
ATOM 755 C C . LEU A 1 97 ? -0.088 -7.347 2.801 1.00 94.19 97 LEU A C 1
ATOM 757 O O . LEU A 1 97 ? 0.052 -8.500 3.195 1.00 94.19 97 LEU A O 1
ATOM 761 N N . SER A 1 98 ? 0.392 -6.309 3.479 1.00 93.69 98 SER A N 1
ATOM 762 C CA . SER A 1 98 ? 1.049 -6.456 4.780 1.00 93.69 98 SER A CA 1
ATOM 763 C C . SER A 1 98 ? 0.034 -6.685 5.902 1.00 93.69 98 SER A C 1
ATOM 765 O O . SER A 1 98 ? -1.099 -6.209 5.789 1.00 93.69 98 SER A O 1
ATOM 767 N N . PRO A 1 99 ? 0.453 -7.306 7.022 1.00 93.44 99 PRO A N 1
ATOM 768 C CA . PRO A 1 99 ? -0.342 -7.338 8.244 1.00 93.44 99 PRO A CA 1
ATOM 769 C C . PRO A 1 99 ? -0.798 -5.942 8.679 1.00 93.44 99 PRO A C 1
ATOM 771 O O . PRO A 1 99 ? -0.135 -4.938 8.389 1.00 93.44 99 PRO A O 1
ATOM 774 N N . VAL A 1 100 ? -1.917 -5.895 9.403 1.00 94.38 100 VAL A N 1
ATOM 775 C CA . VAL A 1 100 ? -2.442 -4.654 9.980 1.00 94.38 100 VAL A CA 1
ATOM 776 C C . VAL A 1 100 ? -1.393 -4.051 10.908 1.00 94.38 100 VAL A C 1
ATOM 778 O O . VAL A 1 100 ? -0.838 -4.732 11.770 1.00 94.38 100 VAL A O 1
ATOM 781 N N . TRP A 1 101 ? -1.106 -2.769 10.717 1.00 95.19 101 TRP A N 1
ATOM 782 C CA . TRP A 1 101 ? -0.185 -2.021 11.563 1.00 95.19 101 TRP A CA 1
ATOM 783 C C . TRP A 1 101 ? -0.963 -1.079 12.478 1.00 95.19 101 TRP A C 1
ATOM 785 O O . TRP A 1 101 ? -2.027 -0.590 12.107 1.00 95.19 101 TRP A O 1
ATOM 795 N N . PHE A 1 102 ? -0.387 -0.776 13.642 1.00 96.56 102 PHE A N 1
ATOM 796 C CA . PHE A 1 102 ? -0.926 0.176 14.612 1.00 96.56 102 PHE A CA 1
ATOM 797 C C . PHE A 1 102 ? 0.143 1.209 14.966 1.00 96.56 102 PHE A C 1
ATOM 799 O O . PHE A 1 102 ? 1.296 0.867 15.220 1.00 96.56 102 PHE A O 1
ATOM 806 N N . VAL A 1 103 ? -0.239 2.484 14.978 1.00 95.00 103 VAL A N 1
ATOM 807 C CA . VAL A 1 103 ? 0.574 3.597 15.478 1.00 95.00 103 VAL A CA 1
ATOM 808 C C . VAL A 1 103 ? -0.337 4.510 16.286 1.00 95.00 103 VAL A C 1
ATOM 810 O O . VAL A 1 103 ? -1.246 5.144 15.739 1.00 95.00 103 VAL A O 1
ATOM 813 N N . ASN A 1 104 ? -0.078 4.610 17.590 1.00 91.31 104 ASN A N 1
ATOM 814 C CA . ASN A 1 104 ? -0.953 5.286 18.547 1.00 91.31 104 ASN A CA 1
ATOM 815 C C . ASN A 1 104 ? -2.389 4.744 18.447 1.00 91.31 104 ASN A C 1
ATOM 817 O O . ASN A 1 104 ? -2.620 3.563 18.661 1.00 91.31 104 ASN A O 1
ATOM 821 N N . LYS A 1 105 ? -3.352 5.605 18.101 1.00 92.12 105 LYS A N 1
ATOM 822 C CA . LYS A 1 105 ? -4.754 5.225 17.888 1.00 92.12 105 LYS A CA 1
AT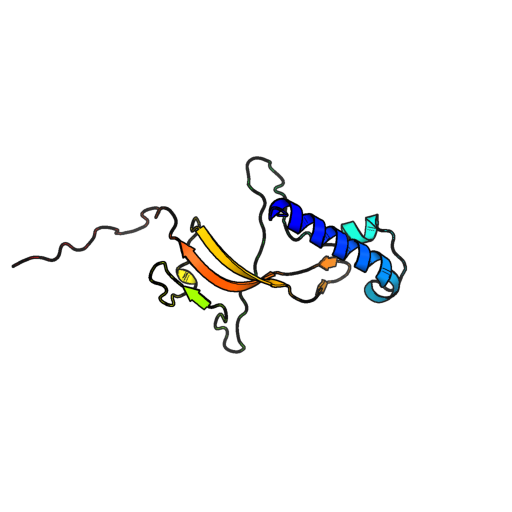OM 823 C C . LYS A 1 105 ? -5.058 4.845 16.443 1.00 92.12 105 LYS A C 1
ATOM 825 O O . LYS A 1 105 ? -6.165 4.428 16.163 1.00 92.12 105 LYS A O 1
ATOM 830 N N . THR A 1 106 ? -4.119 5.045 15.522 1.00 96.38 106 THR A N 1
ATOM 831 C CA . THR A 1 106 ? -4.363 4.867 14.088 1.00 96.38 106 THR A CA 1
ATOM 832 C C . THR A 1 106 ? -3.863 3.522 13.613 1.00 96.38 106 THR A C 1
ATOM 834 O O . THR A 1 106 ? -2.851 3.031 14.108 1.00 96.38 106 THR A O 1
ATOM 837 N N . PHE A 1 107 ? -4.546 2.953 12.634 1.00 97.25 107 PHE A N 1
ATOM 838 C CA . PHE A 1 107 ? -4.207 1.647 12.095 1.00 97.25 107 PHE A CA 1
ATOM 839 C C . PHE A 1 107 ? -4.492 1.596 10.601 1.00 97.25 107 PHE A C 1
ATOM 841 O O . PHE A 1 107 ? -5.105 2.505 10.038 1.00 97.25 107 PHE A O 1
ATOM 848 N N . GLY A 1 108 ? -4.025 0.545 9.946 1.00 95.81 108 GLY A N 1
ATOM 849 C CA . GLY A 1 108 ? -4.377 0.301 8.561 1.00 95.81 108 GLY A CA 1
ATOM 850 C C . GLY A 1 108 ? -3.544 -0.800 7.944 1.00 95.81 108 GLY A C 1
ATOM 851 O O . GLY A 1 108 ? -2.881 -1.584 8.622 1.00 95.81 108 GLY A O 1
ATOM 852 N N . LEU A 1 109 ? -3.567 -0.825 6.621 1.00 95.88 109 LEU A N 1
ATOM 853 C CA . LEU A 1 109 ? -2.842 -1.791 5.815 1.00 95.88 109 LEU A CA 1
ATOM 854 C C . LEU A 1 109 ? -1.721 -1.112 5.035 1.00 95.88 109 LEU A C 1
ATOM 856 O O . LEU A 1 109 ? -1.574 0.112 5.011 1.00 95.88 109 LEU A O 1
ATOM 860 N N . THR A 1 110 ? -0.868 -1.917 4.418 1.00 94.94 110 THR A N 1
ATOM 861 C CA . THR A 1 110 ? 0.171 -1.431 3.513 1.00 94.94 110 THR A CA 1
ATOM 862 C C . THR A 1 110 ? 0.384 -2.443 2.404 1.00 94.94 110 THR A C 1
ATOM 864 O O . THR A 1 110 ? 0.562 -3.625 2.678 1.00 94.94 110 THR A O 1
ATOM 867 N N . TRP A 1 111 ? 0.428 -1.970 1.164 1.00 96.00 111 TRP A N 1
ATOM 868 C CA . TRP A 1 111 ? 0.860 -2.773 0.027 1.00 96.00 111 TRP A CA 1
ATOM 869 C C . TRP A 1 111 ? 2.382 -2.784 -0.063 1.00 96.00 111 TRP A C 1
ATOM 871 O O . TRP A 1 111 ? 3.017 -1.733 0.058 1.00 96.00 111 TRP A O 1
ATOM 881 N N . LYS A 1 112 ? 2.964 -3.957 -0.293 1.00 96.31 112 LYS A N 1
ATOM 882 C CA . LYS A 1 112 ? 4.377 -4.136 -0.624 1.00 96.31 112 LYS A CA 1
ATOM 883 C C . LYS A 1 112 ? 4.508 -4.522 -2.086 1.00 96.31 112 LYS A C 1
ATOM 885 O O . LYS A 1 112 ? 3.726 -5.329 -2.580 1.00 96.31 112 LYS A O 1
ATOM 890 N N . LEU A 1 113 ? 5.495 -3.951 -2.763 1.00 96.88 113 LEU A N 1
ATOM 891 C CA . LEU A 1 113 ? 5.839 -4.354 -4.116 1.00 96.88 113 LEU A CA 1
ATOM 892 C C . LEU A 1 113 ? 6.596 -5.681 -4.071 1.00 96.88 113 LEU A C 1
ATOM 894 O O . LEU A 1 113 ? 7.608 -5.779 -3.378 1.00 96.88 113 LEU A O 1
ATOM 898 N N . VAL A 1 114 ? 6.107 -6.668 -4.817 1.00 96.69 114 VAL A N 1
ATOM 899 C CA . VAL A 1 114 ? 6.799 -7.945 -5.034 1.00 96.69 114 VAL A CA 1
ATOM 900 C C . VAL A 1 114 ? 7.526 -7.894 -6.371 1.00 96.69 114 VAL A C 1
ATOM 902 O O . VAL A 1 114 ? 8.730 -8.127 -6.435 1.00 96.69 114 VAL A O 1
ATOM 905 N N . GLN A 1 115 ? 6.803 -7.510 -7.424 1.00 96.12 115 GLN A N 1
ATOM 906 C CA . GLN A 1 115 ? 7.341 -7.432 -8.774 1.00 96.12 115 GLN A CA 1
ATOM 907 C C . GLN A 1 115 ? 6.709 -6.276 -9.551 1.00 96.12 115 GLN A C 1
ATOM 909 O O . GLN A 1 115 ? 5.519 -5.998 -9.387 1.00 96.12 115 GLN A O 1
ATOM 914 N N . ALA A 1 116 ? 7.477 -5.627 -10.425 1.00 96.12 116 ALA A N 1
ATOM 915 C CA . ALA A 1 116 ? 6.973 -4.649 -11.383 1.00 96.12 116 ALA A CA 1
ATOM 916 C C . ALA A 1 116 ? 7.507 -4.907 -12.796 1.00 96.12 116 ALA A C 1
ATOM 918 O O . ALA A 1 116 ? 8.673 -5.240 -12.979 1.00 96.12 116 ALA A O 1
ATOM 919 N N . ALA A 1 117 ? 6.658 -4.691 -13.794 1.00 95.69 117 ALA A N 1
ATOM 920 C CA . ALA A 1 117 ? 7.067 -4.475 -15.175 1.00 95.69 117 ALA A CA 1
ATOM 921 C C . ALA A 1 117 ? 6.879 -2.991 -15.502 1.00 95.69 117 ALA A C 1
ATOM 923 O O . ALA A 1 117 ? 5.803 -2.436 -15.251 1.00 95.69 117 ALA A O 1
ATOM 924 N N . VAL A 1 118 ? 7.928 -2.352 -16.013 1.00 93.50 118 VAL A N 1
ATOM 925 C CA . VAL A 1 118 ? 7.964 -0.915 -16.289 1.00 93.50 118 VAL A CA 1
ATOM 926 C C . VAL A 1 118 ? 7.741 -0.676 -17.772 1.00 93.50 118 VAL A C 1
ATOM 928 O O . VAL A 1 118 ? 8.497 -1.165 -18.607 1.00 93.50 118 VAL A O 1
ATOM 931 N N . THR A 1 119 ? 6.722 0.119 -18.074 1.00 88.62 119 THR A N 1
ATOM 932 C CA . THR A 1 119 ? 6.504 0.729 -19.383 1.00 88.62 119 THR A CA 1
ATOM 933 C C . THR A 1 119 ? 6.966 2.181 -19.277 1.00 88.62 119 THR A C 1
ATOM 935 O O . THR A 1 119 ? 6.335 2.968 -18.552 1.00 88.62 119 THR A O 1
ATOM 938 N N . PRO A 1 120 ? 8.083 2.549 -19.931 1.00 75.62 120 PRO A N 1
ATOM 939 C CA . PRO A 1 120 ? 8.607 3.904 -19.878 1.00 75.62 120 PRO A CA 1
ATOM 940 C C . PRO A 1 120 ? 7.522 4.920 -20.240 1.00 75.62 120 PRO A C 1
ATOM 942 O O . PRO A 1 120 ? 6.803 4.775 -21.228 1.00 75.62 120 PRO A O 1
ATOM 945 N N . GLY A 1 121 ? 7.377 5.945 -19.403 1.00 69.56 121 GLY A N 1
ATOM 946 C CA . GLY A 1 121 ? 6.528 7.084 -19.736 1.00 69.56 121 GLY A CA 1
ATOM 947 C C . GLY A 1 121 ? 7.148 7.915 -20.864 1.00 69.56 121 GLY A C 1
ATOM 948 O O . GLY A 1 121 ? 8.317 7.711 -21.200 1.00 69.56 121 GLY A O 1
ATOM 949 N N . PRO A 1 122 ? 6.411 8.892 -21.423 1.00 62.38 122 PRO A N 1
ATOM 950 C CA . PRO A 1 122 ? 7.008 9.872 -22.322 1.00 62.38 122 PRO A CA 1
ATOM 951 C C . PRO A 1 122 ? 8.213 10.512 -21.622 1.00 62.38 122 PRO A C 1
ATOM 953 O O . PRO A 1 122 ? 8.067 11.136 -20.566 1.00 62.38 122 PRO A O 1
ATOM 956 N N . GLN A 1 123 ? 9.410 10.301 -22.174 1.00 56.81 123 GLN A N 1
ATOM 957 C CA . GLN A 1 123 ? 10.625 10.904 -21.646 1.00 56.81 123 GLN A CA 1
ATOM 958 C C . GLN A 1 123 ? 10.487 12.418 -21.799 1.00 56.81 123 GLN A C 1
ATOM 960 O O . GLN A 1 123 ? 10.446 12.947 -22.908 1.00 56.81 123 GLN A O 1
ATOM 965 N N . ASN A 1 124 ? 10.405 13.135 -20.679 1.00 51.53 124 ASN A N 1
ATOM 966 C CA . ASN A 1 124 ? 10.738 14.549 -20.710 1.00 51.53 124 ASN A CA 1
ATOM 967 C C . ASN A 1 124 ? 12.242 14.597 -20.965 1.00 51.53 124 ASN A C 1
ATOM 969 O O . ASN A 1 124 ? 13.002 14.199 -20.083 1.00 51.53 124 ASN A O 1
ATOM 973 N N . PHE A 1 125 ? 12.658 15.012 -22.161 1.00 54.03 125 PHE A N 1
ATOM 974 C CA . PHE A 1 125 ? 14.066 15.218 -22.485 1.00 54.03 125 PHE A CA 1
ATOM 975 C C . PHE A 1 125 ? 14.686 16.128 -21.417 1.00 54.03 125 PHE A C 1
ATOM 977 O O . PHE A 1 125 ? 14.388 17.321 -21.344 1.00 54.03 125 PHE A O 1
ATOM 984 N N . ALA A 1 126 ? 15.492 15.547 -20.536 1.00 51.16 126 ALA A N 1
ATOM 985 C CA . ALA A 1 126 ? 16.200 16.255 -19.487 1.00 51.16 126 ALA A CA 1
ATOM 986 C C . ALA A 1 126 ? 17.672 15.868 -19.602 1.00 51.16 126 ALA A C 1
ATOM 988 O O . ALA A 1 126 ? 18.058 14.757 -19.253 1.00 51.16 126 ALA A O 1
ATOM 989 N N . GLY A 1 127 ? 18.476 16.796 -20.123 1.00 59.19 127 GLY A N 1
ATOM 990 C CA . GLY A 1 127 ? 19.888 16.575 -20.432 1.00 59.19 127 GLY A CA 1
ATOM 991 C C . GLY A 1 127 ? 20.150 16.271 -21.909 1.00 59.19 127 GLY A C 1
ATOM 992 O O . GLY A 1 127 ? 19.259 16.359 -22.757 1.00 59.19 127 GLY A O 1
ATOM 993 N N . TYR A 1 128 ? 21.406 15.952 -22.218 1.00 54.84 128 TYR A N 1
ATOM 994 C CA . TYR A 1 128 ? 21.839 15.577 -23.561 1.00 54.84 128 TYR A CA 1
ATOM 995 C C . TYR A 1 128 ? 21.147 14.269 -23.967 1.00 54.84 128 TYR A C 1
ATOM 997 O O . TYR A 1 128 ? 21.358 13.237 -23.341 1.00 54.84 128 TYR A O 1
ATOM 1005 N N . SER A 1 129 ? 20.261 14.350 -24.958 1.00 59.25 129 SER A N 1
ATOM 1006 C CA . SER A 1 129 ? 19.412 13.238 -25.421 1.00 59.25 129 SER A CA 1
ATOM 1007 C C . SER A 1 129 ? 19.636 12.925 -26.904 1.00 59.25 129 SER A C 1
ATOM 1009 O O . SER A 1 129 ? 18.788 12.309 -27.545 1.00 59.25 129 SER A O 1
ATOM 1011 N N . LEU A 1 130 ? 20.742 13.415 -27.468 1.00 74.12 130 LEU A N 1
ATOM 1012 C CA . LEU A 1 130 ? 21.142 13.079 -28.826 1.00 74.12 130 LEU A CA 1
ATOM 1013 C C . LEU A 1 130 ? 21.807 11.708 -28.783 1.00 74.12 130 LEU A C 1
ATOM 1015 O O . LEU A 1 130 ? 22.691 11.475 -27.959 1.00 74.12 130 LEU A O 1
ATOM 1019 N N . LEU A 1 131 ? 21.342 10.810 -29.646 1.00 64.75 131 LEU A N 1
ATOM 1020 C CA . LEU A 1 131 ? 22.043 9.563 -29.913 1.00 64.75 131 LEU A CA 1
ATOM 1021 C C . LEU A 1 131 ? 23.405 9.935 -30.505 1.00 64.75 131 LEU A C 1
ATOM 1023 O O . LEU A 1 131 ? 23.470 10.805 -31.375 1.00 64.75 131 LEU A O 1
ATOM 1027 N N . GLU A 1 132 ? 24.479 9.333 -29.998 1.00 65.00 132 GLU A N 1
ATOM 1028 C CA . GLU A 1 132 ? 25.763 9.390 -30.692 1.00 65.00 132 GLU A CA 1
ATOM 1029 C C . GLU A 1 132 ? 25.543 8.725 -32.052 1.00 65.00 132 GLU A C 1
ATOM 1031 O O . GLU A 1 132 ? 25.129 7.567 -32.121 1.00 65.00 132 GLU A O 1
ATOM 1036 N N . GLU A 1 133 ? 25.699 9.495 -33.128 1.00 64.44 133 GLU A N 1
ATOM 1037 C CA . GLU A 1 133 ? 25.721 8.931 -34.472 1.00 64.44 133 GLU A CA 1
ATOM 1038 C C . GLU A 1 133 ? 26.943 8.010 -34.527 1.00 64.44 133 GLU A C 1
ATOM 1040 O O . GLU A 1 133 ? 28.064 8.465 -34.293 1.00 64.44 133 GLU A O 1
ATOM 1045 N N . GLU A 1 134 ? 26.731 6.711 -34.761 1.00 57.69 134 GLU A N 1
ATOM 1046 C CA . GLU A 1 134 ? 27.841 5.820 -35.089 1.00 57.69 134 GLU A CA 1
ATOM 1047 C C . GLU A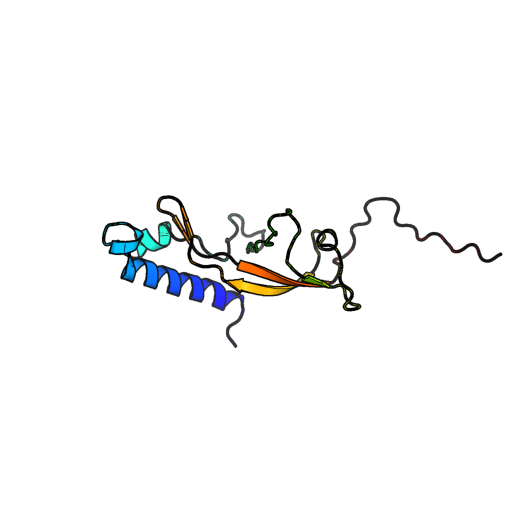 1 134 ? 28.479 6.367 -36.368 1.00 57.69 134 GLU A C 1
ATOM 1049 O O . GLU A 1 134 ? 27.852 6.443 -37.425 1.00 57.69 134 GLU A O 1
ATOM 1054 N N . GLU A 1 135 ? 29.708 6.854 -36.222 1.00 62.56 135 GLU A N 1
ATOM 1055 C CA . GLU A 1 135 ? 30.495 7.424 -37.301 1.00 62.56 135 GLU A CA 1
ATOM 1056 C C . GLU A 1 135 ? 30.934 6.260 -38.204 1.00 62.56 135 GLU A C 1
ATOM 1058 O O . GLU A 1 135 ? 31.960 5.626 -37.967 1.00 62.56 135 GLU A O 1
ATOM 1063 N N . ASP A 1 136 ? 30.109 5.929 -39.201 1.00 58.69 136 ASP A N 1
ATOM 1064 C CA . ASP A 1 136 ? 30.464 4.985 -40.262 1.00 58.69 136 ASP A CA 1
ATOM 1065 C C . ASP A 1 136 ? 31.644 5.563 -41.073 1.00 58.69 136 ASP A C 1
ATOM 1067 O O . ASP A 1 136 ? 31.446 6.373 -41.988 1.00 58.69 136 ASP A O 1
ATOM 1071 N N . TRP A 1 137 ? 32.876 5.148 -40.748 1.00 54.22 137 TRP A N 1
ATOM 1072 C CA . TRP A 1 137 ? 34.069 5.339 -41.585 1.00 54.22 137 TRP A CA 1
ATOM 1073 C C . TRP A 1 137 ? 34.877 4.052 -41.767 1.00 54.22 137 TRP A C 1
ATOM 1075 O O . TRP A 1 137 ? 35.059 3.287 -40.793 1.00 54.22 137 TRP A O 1
#

Secondary structure (DSSP, 8-state):
---HHHHHHHHHHHHHHHHHHTHHHHHSS---HHHHHHHEE-SEE--SSTTSPPEE-EE--B-TTS-B-SEEE-TT--B--GGG--TT-EEEEEEEEPPPEEETTEEE--EEEEEEEEEPPP----S--PPPP----

Foldseek 3Di:
DQPPVRVQVVVQVVVLVVCQVCVCVLVVDHDDSVLSSVQEDGQWADDPDPVDDIDGDADFDADPVRHGQAFEAEPVRDTDDPVQPDPQKDKDFDWDKDPWDDDPSHIYIHIYTRYIYIDDGPDPPDPDPDDDPPPDD

pLDDT: mean 88.46, std 12.82, range [42.44, 97.69]